Protein AF-A0A0R2BBQ8-F1 (afdb_monomer_lite)

Radius of gyration: 30.71 Å; chains: 1; bounding box: 49×81×61 Å

Structure (mmCIF, N/CA/C/O backbone):
data_AF-A0A0R2BBQ8-F1
#
_entry.id   AF-A0A0R2BBQ8-F1
#
loop_
_atom_site.group_PDB
_atom_site.id
_atom_site.type_symbol
_atom_site.label_atom_id
_atom_site.label_alt_id
_atom_site.label_comp_id
_atom_site.label_asym_id
_atom_site.label_entity_id
_atom_site.label_seq_id
_atom_site.pdbx_PDB_ins_code
_atom_site.Cartn_x
_atom_site.Cartn_y
_atom_site.Cartn_z
_atom_site.occupancy
_atom_site.B_iso_or_equiv
_atom_site.auth_seq_id
_atom_site.auth_comp_id
_atom_site.auth_asym_id
_atom_site.auth_atom_id
_atom_site.pdbx_PDB_model_num
ATOM 1 N N . MET A 1 1 ? -27.688 69.397 -44.090 1.00 43.62 1 MET A N 1
ATOM 2 C CA . MET A 1 1 ? -27.162 68.384 -43.143 1.00 43.62 1 MET A CA 1
ATOM 3 C C . MET A 1 1 ? -27.360 66.994 -43.747 1.00 43.62 1 MET A C 1
ATOM 5 O O . MET A 1 1 ? -28.473 66.485 -43.753 1.00 43.62 1 MET A O 1
ATOM 9 N N . ASN A 1 2 ? -26.312 66.417 -44.348 1.00 41.66 2 ASN A N 1
ATOM 10 C CA . ASN A 1 2 ? -26.392 65.141 -45.068 1.00 41.66 2 ASN A CA 1
ATOM 11 C C . ASN A 1 2 ? -26.226 63.959 -44.101 1.00 41.66 2 ASN A C 1
ATOM 13 O O . ASN A 1 2 ? -25.151 63.747 -43.541 1.00 41.66 2 ASN A O 1
ATOM 17 N N . LYS A 1 3 ? -27.291 63.158 -43.956 1.00 50.50 3 LYS A N 1
ATOM 18 C CA . LYS A 1 3 ? -27.437 61.978 -43.072 1.00 50.50 3 LYS A CA 1
ATOM 19 C C . LYS A 1 3 ? -26.360 60.882 -43.208 1.00 50.50 3 LYS A C 1
ATOM 21 O O . LYS A 1 3 ? -26.373 59.930 -42.440 1.00 50.50 3 LYS A O 1
ATOM 26 N N . LYS A 1 4 ? -25.414 60.997 -44.147 1.00 44.00 4 LYS A N 1
ATOM 27 C CA . LYS A 1 4 ? -24.351 60.004 -44.384 1.00 44.00 4 LYS A CA 1
ATOM 28 C C . LYS A 1 4 ? -23.120 60.169 -43.483 1.00 44.00 4 LYS A C 1
ATOM 30 O O . LYS A 1 4 ? -22.320 59.243 -43.408 1.00 44.00 4 LYS A O 1
ATOM 35 N N . TRP A 1 5 ? -22.963 61.307 -42.799 1.00 41.38 5 TRP A N 1
ATOM 36 C CA . TRP A 1 5 ? -21.787 61.546 -41.949 1.00 41.38 5 TRP A CA 1
ATOM 37 C C . TRP A 1 5 ? -21.969 61.046 -40.506 1.00 41.38 5 TRP A C 1
ATOM 39 O O . TRP A 1 5 ? -21.039 60.506 -39.926 1.00 41.38 5 TRP A O 1
ATOM 49 N N . VAL A 1 6 ? -23.191 61.103 -39.965 1.00 47.00 6 VAL A N 1
ATOM 50 C CA . VAL A 1 6 ? -23.486 60.705 -38.572 1.00 47.00 6 VAL A CA 1
ATOM 51 C C . VAL A 1 6 ? -23.454 59.182 -38.368 1.00 47.00 6 VAL A C 1
ATOM 53 O O . VAL A 1 6 ? -23.120 58.715 -37.287 1.00 47.00 6 VAL A O 1
ATOM 56 N N . VAL A 1 7 ? -23.717 58.390 -39.415 1.00 49.19 7 VAL A N 1
ATOM 57 C CA . VAL A 1 7 ? -23.727 56.915 -39.322 1.00 49.19 7 VAL A CA 1
ATOM 58 C C . VAL A 1 7 ? -22.312 56.322 -39.239 1.00 49.19 7 VAL A C 1
ATOM 60 O O . VAL A 1 7 ? -22.134 55.239 -38.694 1.00 49.19 7 VAL A O 1
ATOM 63 N N . LYS A 1 8 ? -21.281 57.025 -39.729 1.00 40.44 8 LYS A N 1
ATOM 64 C CA . LYS A 1 8 ? -19.892 56.538 -39.629 1.00 40.44 8 LYS A CA 1
ATOM 65 C C . LYS A 1 8 ? -19.248 56.834 -38.271 1.00 40.44 8 LYS A C 1
ATOM 67 O O . LYS A 1 8 ? -18.309 56.141 -37.895 1.00 40.44 8 LYS A O 1
ATOM 72 N N . SER A 1 9 ? -19.765 57.811 -37.527 1.00 42.06 9 SER A N 1
ATOM 73 C CA . SER A 1 9 ? -19.172 58.254 -36.259 1.00 42.06 9 SER A CA 1
ATOM 74 C C . SER A 1 9 ? -19.599 57.412 -35.053 1.00 42.06 9 SER A C 1
ATOM 76 O O . SER A 1 9 ? -18.875 57.363 -34.065 1.00 42.06 9 SER A O 1
ATOM 78 N N . THR A 1 10 ? -20.734 56.710 -35.118 1.00 37.03 10 THR A N 1
ATOM 79 C CA . THR A 1 10 ? -21.203 55.843 -34.020 1.00 37.03 10 THR A CA 1
ATOM 80 C C . THR A 1 10 ? -20.615 54.434 -34.054 1.00 37.03 10 THR A C 1
ATOM 82 O O . THR A 1 10 ? -20.608 53.763 -33.026 1.00 37.03 10 THR A O 1
ATOM 85 N N . LEU A 1 11 ? -20.057 53.988 -35.186 1.00 37.25 11 LEU A N 1
ATOM 86 C CA . LEU A 1 11 ? -19.443 52.657 -35.285 1.00 37.25 11 LEU A CA 1
ATOM 87 C C . LEU A 1 11 ? -17.980 52.621 -34.809 1.00 37.25 11 LEU A C 1
ATOM 89 O O . LEU A 1 11 ? -17.462 51.550 -34.518 1.00 37.25 11 LEU A O 1
ATOM 93 N N . ALA A 1 12 ? -17.320 53.777 -34.687 1.00 41.00 12 ALA A N 1
ATOM 94 C CA . ALA A 1 12 ? -15.929 53.858 -34.234 1.00 41.00 12 ALA A CA 1
ATOM 95 C C . ALA A 1 12 ? -15.772 53.896 -32.701 1.00 41.00 12 ALA A C 1
ATOM 97 O O . ALA A 1 12 ? -14.684 53.631 -32.201 1.00 41.00 12 ALA A O 1
ATOM 98 N N . LEU A 1 13 ? -16.837 54.198 -31.945 1.00 39.91 13 LEU A N 1
ATOM 99 C CA . LEU A 1 13 ? -16.764 54.282 -30.478 1.00 39.91 13 LEU A CA 1
ATOM 100 C C . LEU A 1 13 ? -17.202 52.991 -29.762 1.00 39.91 13 LEU A C 1
ATOM 102 O O . LEU A 1 13 ? -16.919 52.823 -28.581 1.00 39.91 13 LEU A O 1
ATOM 106 N N . ALA A 1 14 ? -17.845 52.054 -30.469 1.00 40.97 14 ALA A N 1
ATOM 107 C CA . ALA A 1 14 ? -18.257 50.764 -29.904 1.00 40.97 14 ALA A CA 1
ATOM 108 C C . ALA A 1 14 ? -17.159 49.684 -29.968 1.00 40.97 14 ALA A C 1
ATOM 110 O O . ALA A 1 14 ? -17.22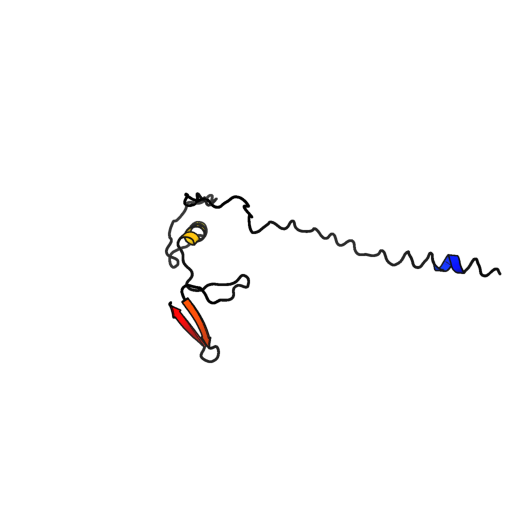1 48.700 -29.236 1.00 40.97 14 ALA A O 1
ATOM 111 N N . THR A 1 15 ? -16.125 49.859 -30.795 1.00 41.12 15 THR A N 1
ATOM 112 C CA . THR A 1 15 ? -14.999 48.913 -30.902 1.00 41.12 15 THR A CA 1
ATOM 113 C C . THR A 1 15 ? -13.859 49.181 -29.919 1.00 41.12 15 THR A C 1
ATOM 115 O O . THR A 1 15 ? -12.980 48.337 -29.783 1.00 41.12 15 THR A O 1
ATOM 118 N N . ALA A 1 16 ? -13.873 50.301 -29.189 1.00 41.97 16 ALA A N 1
ATOM 119 C CA . ALA A 1 16 ? -12.798 50.648 -28.255 1.00 41.97 16 ALA A CA 1
ATOM 120 C C . ALA A 1 16 ? -13.039 50.198 -26.798 1.00 41.97 16 ALA A C 1
ATOM 122 O O . ALA A 1 16 ? -12.121 50.290 -25.989 1.00 41.97 16 ALA A O 1
ATOM 123 N N . LEU A 1 17 ? -14.233 49.695 -26.444 1.00 36.62 17 LEU A N 1
ATOM 124 C CA . LEU A 1 17 ? -14.595 49.409 -25.043 1.00 36.62 17 LEU A CA 1
ATOM 125 C C . LEU A 1 17 ? -14.673 47.921 -24.653 1.00 36.62 17 LEU A C 1
ATOM 127 O O . LEU A 1 17 ? -15.104 47.611 -23.549 1.00 36.62 17 LEU A O 1
ATOM 131 N N . MET A 1 18 ? -14.252 46.995 -25.520 1.00 42.09 18 MET A N 1
ATOM 132 C CA . MET A 1 18 ? -14.297 45.545 -25.232 1.00 42.09 18 MET A CA 1
ATOM 133 C C . MET A 1 18 ? -12.907 44.907 -25.071 1.00 42.09 18 MET A C 1
ATOM 135 O O . MET A 1 18 ? -12.797 43.693 -24.934 1.00 42.09 18 MET A O 1
ATOM 139 N N . VAL A 1 19 ? -11.835 45.707 -25.043 1.00 48.09 19 VAL A N 1
ATOM 140 C CA . VAL A 1 19 ? -10.464 45.226 -24.787 1.00 48.09 19 VAL A CA 1
ATOM 141 C C . VAL A 1 19 ? -9.908 45.861 -23.511 1.00 48.09 19 VAL A C 1
ATOM 143 O O . VAL A 1 19 ? -8.812 46.398 -23.467 1.00 48.09 19 VAL A O 1
ATOM 146 N N . THR A 1 20 ? -10.671 45.776 -22.427 1.00 47.31 20 THR A N 1
ATOM 147 C CA . THR A 1 20 ? -10.087 45.601 -21.089 1.00 47.31 20 THR A CA 1
ATOM 148 C C . THR A 1 20 ? -10.332 44.163 -20.646 1.00 47.31 20 THR A C 1
ATOM 150 O O . THR A 1 20 ? -10.748 43.876 -19.529 1.00 47.31 20 THR A O 1
ATOM 153 N N . GLY A 1 21 ? -10.063 43.227 -21.562 1.00 42.78 21 GLY A N 1
ATOM 154 C CA . GLY A 1 21 ? -9.767 41.859 -21.183 1.00 42.78 21 GLY A CA 1
ATOM 155 C C . GLY A 1 21 ? -8.537 41.923 -20.299 1.00 42.78 21 GLY A C 1
ATOM 156 O O . GLY A 1 21 ? -7.441 42.212 -20.776 1.00 42.78 21 GLY A O 1
ATOM 157 N N . THR A 1 22 ? -8.740 41.730 -19.002 1.00 48.69 22 THR A N 1
ATOM 158 C CA . THR A 1 22 ? -7.683 41.410 -18.055 1.00 48.69 22 THR A CA 1
ATOM 159 C C . THR A 1 22 ? -6.758 40.407 -18.734 1.00 48.69 22 THR A C 1
ATOM 161 O O . THR A 1 22 ? -7.152 39.260 -18.953 1.00 48.69 22 THR A O 1
ATOM 164 N N . VAL A 1 23 ? -5.549 40.832 -19.105 1.00 50.94 23 VAL A N 1
ATOM 165 C CA . VAL A 1 23 ? -4.453 39.910 -19.397 1.00 50.94 23 VAL A CA 1
ATOM 166 C C . VAL A 1 23 ? -4.123 39.238 -18.072 1.00 50.94 23 VAL A C 1
ATOM 168 O O . VAL A 1 23 ? -3.223 39.631 -17.338 1.00 50.94 23 VAL A O 1
ATOM 171 N N . GLY A 1 24 ? -4.947 38.259 -17.705 1.00 50.75 24 GLY A N 1
ATOM 172 C CA . GLY A 1 24 ? -4.569 37.273 -16.727 1.00 50.75 24 GLY A CA 1
ATOM 173 C C . GLY A 1 24 ? -3.399 36.545 -17.351 1.00 50.75 24 GLY A C 1
ATOM 174 O O . GLY A 1 24 ? -3.576 35.836 -18.340 1.00 50.75 24 GLY A O 1
ATOM 175 N N . ASN A 1 25 ? -2.203 36.748 -16.806 1.00 50.00 25 ASN A N 1
ATOM 176 C CA . ASN A 1 25 ? -1.091 35.848 -17.053 1.00 50.00 25 ASN A CA 1
ATOM 177 C C . ASN A 1 25 ? -1.512 34.469 -16.532 1.00 50.00 25 ASN A C 1
ATOM 179 O O . ASN A 1 25 ? -1.226 34.106 -15.392 1.00 50.00 25 ASN A O 1
ATOM 183 N N . SER A 1 26 ? -2.223 33.694 -17.348 1.00 59.38 26 SER A N 1
ATOM 184 C CA . SER A 1 26 ? -2.410 32.278 -17.099 1.00 59.38 26 SER A CA 1
ATOM 185 C C . SER A 1 26 ? -1.076 31.621 -17.415 1.00 59.38 26 SER A C 1
ATOM 187 O O . SER A 1 26 ? -0.820 31.191 -18.542 1.00 59.38 26 SER A O 1
ATOM 189 N N . VAL A 1 27 ? -0.191 31.584 -16.421 1.00 64.75 27 VAL A N 1
ATOM 190 C CA . VAL A 1 27 ? 0.932 30.654 -16.437 1.00 64.75 27 VAL A CA 1
ATOM 191 C C . VAL A 1 27 ? 0.292 29.273 -16.448 1.00 64.75 27 VAL A C 1
ATOM 193 O O . VAL A 1 27 ? -0.202 28.789 -15.431 1.00 64.75 27 VAL A O 1
ATOM 196 N N . THR A 1 28 ? 0.200 28.671 -17.631 1.00 62.75 28 THR A N 1
ATOM 197 C CA . THR A 1 28 ? -0.266 27.295 -17.754 1.00 62.75 28 THR A CA 1
ATOM 198 C C . THR A 1 28 ? 0.827 26.448 -17.131 1.00 62.75 28 THR A C 1
ATOM 200 O O . THR A 1 28 ? 1.883 26.259 -17.732 1.00 62.75 28 THR A O 1
ATOM 203 N N . ALA A 1 29 ? 0.617 26.015 -15.887 1.00 67.88 29 ALA A N 1
ATOM 204 C CA . ALA A 1 29 ? 1.524 25.091 -15.231 1.00 67.88 29 ALA A CA 1
ATOM 205 C C . ALA A 1 29 ? 1.709 23.884 -16.158 1.00 67.88 29 ALA A C 1
ATOM 207 O O . ALA A 1 29 ? 0.728 23.264 -16.580 1.00 67.88 29 ALA A O 1
ATOM 208 N N . SER A 1 30 ? 2.960 23.594 -16.521 1.00 70.00 30 SER A N 1
ATOM 209 C CA . SER A 1 30 ? 3.280 22.415 -17.317 1.00 70.00 30 SER A CA 1
ATOM 210 C C . SER A 1 30 ? 2.752 21.193 -16.570 1.00 70.00 30 SER A C 1
ATOM 212 O O . SER A 1 30 ? 3.160 20.922 -15.439 1.00 70.00 30 SER A O 1
ATOM 214 N N . LYS A 1 31 ? 1.782 20.495 -17.164 1.00 81.31 31 LYS A N 1
ATOM 215 C CA . LYS A 1 31 ? 1.219 19.286 -16.568 1.00 81.31 31 LYS A CA 1
ATOM 216 C C . LYS A 1 31 ? 2.256 18.183 -16.714 1.00 81.31 31 LYS A C 1
ATOM 218 O O . LYS A 1 31 ? 2.458 17.667 -17.810 1.00 81.31 31 LYS A O 1
ATOM 223 N N . MET A 1 32 ? 2.919 17.838 -15.615 1.00 86.38 32 MET A N 1
ATOM 224 C CA . MET A 1 32 ? 3.766 16.652 -15.583 1.00 86.38 32 MET A CA 1
ATOM 225 C C . MET A 1 32 ? 2.872 15.412 -15.711 1.00 86.38 32 MET A C 1
ATOM 227 O O . MET A 1 32 ? 1.892 15.302 -14.967 1.00 86.38 32 MET A O 1
ATOM 231 N N . PRO A 1 33 ? 3.154 14.499 -16.654 1.00 88.44 33 PRO A N 1
ATOM 232 C CA . PRO A 1 33 ? 2.393 13.265 -16.763 1.00 88.44 33 PRO A CA 1
ATOM 233 C C . PRO A 1 33 ? 2.621 12.411 -15.510 1.00 88.44 33 PRO A C 1
ATOM 235 O O . PRO A 1 33 ? 3.758 12.223 -15.084 1.00 88.44 33 PRO A O 1
ATOM 238 N N . LEU A 1 34 ? 1.537 11.891 -14.930 1.00 86.94 34 LEU A N 1
ATOM 239 C CA . LEU A 1 34 ? 1.601 10.971 -13.786 1.00 86.94 34 LEU A CA 1
ATOM 240 C C . LEU A 1 34 ? 2.021 9.555 -14.201 1.00 86.94 34 LEU A C 1
ATOM 242 O O . LEU A 1 34 ? 2.510 8.786 -13.382 1.00 86.94 34 LEU A O 1
ATOM 246 N N . GLU A 1 35 ? 1.829 9.214 -15.474 1.00 90.25 35 GLU A N 1
ATOM 247 C CA . GLU A 1 35 ? 2.071 7.882 -16.014 1.00 90.25 35 GLU A CA 1
ATOM 248 C C . GLU A 1 35 ? 2.929 7.953 -17.276 1.00 90.25 35 GLU A C 1
ATOM 250 O O . GLU A 1 35 ? 2.833 8.888 -18.075 1.00 90.25 35 GLU A O 1
ATOM 255 N N . TYR A 1 36 ? 3.742 6.918 -17.483 1.00 92.19 36 TYR A N 1
ATOM 256 C CA . TYR A 1 36 ? 4.497 6.723 -18.714 1.00 92.19 36 TYR A CA 1
ATOM 257 C C . TYR A 1 36 ? 3.846 5.630 -19.568 1.00 92.19 36 TYR A C 1
ATOM 259 O O . TYR A 1 36 ? 3.839 4.457 -19.192 1.00 92.19 36 TYR A O 1
ATOM 267 N N . SER A 1 37 ? 3.323 6.000 -20.741 1.00 92.31 37 SER A N 1
ATOM 268 C CA . SER A 1 37 ? 2.747 5.040 -21.688 1.00 92.31 37 SER A CA 1
ATOM 269 C C . SER A 1 37 ? 3.841 4.414 -22.555 1.00 92.31 37 SER A C 1
ATOM 271 O O . SER A 1 37 ? 4.425 5.064 -23.423 1.00 92.31 37 SER A O 1
ATOM 273 N N . ASN A 1 38 ? 4.136 3.136 -22.316 1.00 92.88 38 ASN A N 1
ATOM 274 C CA . ASN A 1 38 ? 5.082 2.372 -23.122 1.00 92.88 38 ASN A CA 1
ATOM 275 C C . ASN A 1 38 ? 4.337 1.527 -24.167 1.00 92.88 38 ASN A C 1
ATOM 277 O O . ASN A 1 38 ? 3.703 0.532 -23.829 1.00 92.88 38 ASN A O 1
ATOM 281 N N . HIS A 1 39 ? 4.461 1.887 -25.446 1.00 95.69 39 HIS A N 1
ATOM 282 C CA . HIS A 1 39 ? 3.806 1.180 -26.557 1.00 95.69 39 HIS A CA 1
ATOM 283 C C . HIS A 1 39 ? 4.528 -0.102 -27.007 1.00 95.69 39 HIS A C 1
ATOM 285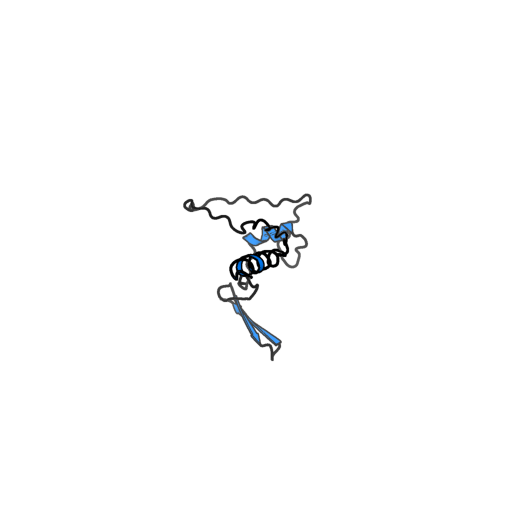 O O . HIS A 1 39 ? 4.084 -0.778 -27.938 1.00 95.69 39 HIS A O 1
ATOM 291 N N . LYS A 1 40 ? 5.662 -0.451 -26.389 1.00 95.06 40 LYS A N 1
ATOM 292 C CA . LYS A 1 40 ? 6.359 -1.709 -26.682 1.00 95.06 40 LYS A CA 1
ATOM 293 C C . LYS A 1 40 ? 5.613 -2.884 -26.052 1.00 95.06 40 LYS A C 1
ATOM 295 O O . LYS A 1 40 ? 5.000 -2.764 -24.997 1.00 95.06 40 LYS A O 1
ATOM 300 N N . LYS A 1 41 ? 5.721 -4.058 -26.678 1.00 94.00 41 LYS A N 1
ATOM 301 C CA . LYS A 1 41 ? 5.174 -5.300 -26.117 1.00 94.00 41 LYS A CA 1
ATOM 302 C C . LYS A 1 41 ? 5.824 -5.604 -24.763 1.00 94.00 41 LYS A C 1
ATOM 304 O O . LYS A 1 41 ? 7.048 -5.539 -24.632 1.00 94.00 41 LYS A O 1
ATOM 309 N N . VAL A 1 42 ? 4.999 -5.973 -23.783 1.00 92.31 42 VAL A N 1
ATOM 310 C CA . VAL A 1 42 ? 5.448 -6.405 -22.454 1.00 92.31 42 VAL A CA 1
ATOM 311 C C . VAL A 1 42 ? 6.297 -7.670 -22.590 1.00 92.31 42 VAL A C 1
ATOM 313 O O . VAL A 1 42 ? 5.912 -8.617 -23.279 1.00 92.31 42 VAL A O 1
ATOM 316 N N . LYS A 1 43 ? 7.465 -7.688 -21.941 1.00 92.62 43 LYS A N 1
ATOM 317 C CA . LYS A 1 43 ? 8.311 -8.885 -21.854 1.00 92.62 43 LYS A CA 1
ATOM 318 C C . LYS A 1 43 ? 7.781 -9.803 -20.752 1.00 92.62 43 LYS A C 1
ATOM 320 O O . LYS A 1 43 ? 7.396 -9.332 -19.687 1.00 92.62 43 LYS A O 1
ATOM 325 N N . LYS A 1 44 ? 7.767 -11.115 -21.001 1.00 93.12 44 LYS A N 1
ATOM 326 C CA . LYS A 1 44 ? 7.423 -12.112 -19.978 1.00 93.12 44 LYS A CA 1
ATOM 327 C C . LYS A 1 44 ? 8.630 -12.315 -19.056 1.00 93.12 44 LYS A C 1
ATOM 329 O O . LYS A 1 44 ? 9.679 -12.746 -19.524 1.00 93.12 44 LYS A O 1
ATOM 334 N N . GLY A 1 45 ? 8.459 -12.026 -17.767 1.00 91.88 45 GLY A N 1
ATOM 335 C CA . GLY A 1 45 ? 9.540 -12.049 -16.778 1.00 91.88 45 GLY A CA 1
ATOM 336 C C . GLY A 1 45 ? 10.450 -10.816 -16.841 1.00 91.88 45 GLY A C 1
ATOM 337 O O . GLY A 1 45 ? 10.199 -9.875 -17.594 1.00 91.88 45 GLY A O 1
ATOM 338 N N . GLY A 1 46 ? 11.511 -10.835 -16.037 1.00 89.69 46 GLY A N 1
ATOM 339 C CA . GLY A 1 46 ? 12.482 -9.747 -15.909 1.00 89.69 46 GLY A CA 1
ATOM 340 C C . GLY A 1 46 ? 12.627 -9.266 -14.467 1.00 89.69 46 GLY A C 1
ATOM 341 O O . GLY A 1 46 ? 11.771 -9.527 -13.627 1.00 89.69 46 GLY A O 1
ATOM 342 N N . THR A 1 47 ? 13.721 -8.556 -14.203 1.00 93.88 47 THR A N 1
ATOM 343 C CA . THR A 1 47 ? 14.009 -7.956 -12.897 1.00 93.88 47 THR A CA 1
ATOM 344 C C . THR A 1 47 ? 13.844 -6.448 -13.004 1.00 93.88 47 THR A C 1
ATOM 346 O O . THR A 1 47 ? 14.490 -5.809 -13.837 1.00 93.88 47 THR A O 1
ATOM 349 N N . LEU A 1 48 ? 12.968 -5.880 -12.177 1.00 90.62 48 LEU A N 1
ATOM 350 C CA . LEU A 1 48 ? 12.844 -4.435 -12.035 1.00 90.62 48 LEU A CA 1
ATOM 351 C C . LEU A 1 48 ? 13.866 -3.955 -11.000 1.00 90.62 48 LEU A C 1
ATOM 353 O O . LEU A 1 48 ? 13.858 -4.416 -9.863 1.00 90.62 48 LEU A O 1
ATOM 357 N N . HIS A 1 49 ? 14.731 -3.025 -11.396 1.00 93.19 49 HIS A N 1
ATOM 358 C CA . HIS A 1 49 ? 15.680 -2.379 -10.496 1.00 93.19 49 HIS A CA 1
ATOM 359 C C . HIS A 1 49 ? 15.172 -0.976 -10.169 1.00 93.19 49 HIS A C 1
ATOM 361 O O . HIS A 1 49 ? 14.973 -0.163 -11.072 1.00 93.19 49 HIS A O 1
ATOM 367 N N . VAL A 1 50 ? 14.967 -0.701 -8.884 1.00 90.31 50 VAL A N 1
ATOM 368 C CA . VAL A 1 50 ? 14.547 0.605 -8.365 1.00 90.31 50 VAL A CA 1
ATOM 369 C C . VAL A 1 50 ? 15.526 1.069 -7.297 1.00 90.31 50 VAL A C 1
ATOM 371 O O . VAL A 1 50 ? 16.108 0.253 -6.584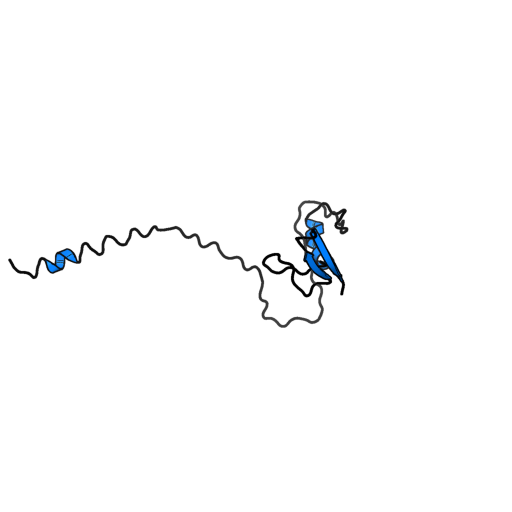 1.00 90.31 50 VAL A O 1
ATOM 374 N N . GLY A 1 51 ? 15.719 2.381 -7.201 1.00 89.50 51 GLY A N 1
ATOM 375 C CA . GLY A 1 51 ? 16.558 3.005 -6.186 1.00 89.50 51 GLY A CA 1
ATOM 376 C C . GLY A 1 51 ? 15.825 4.174 -5.547 1.00 89.50 51 GLY A C 1
ATOM 377 O O . GLY A 1 51 ? 15.084 4.887 -6.223 1.00 89.50 51 GLY A O 1
ATOM 378 N N . TYR A 1 52 ? 16.040 4.365 -4.250 1.00 89.06 52 TYR A N 1
ATOM 379 C CA . TYR A 1 52 ? 15.530 5.513 -3.514 1.00 89.06 52 TYR A CA 1
ATOM 380 C C . TYR A 1 52 ? 16.668 6.507 -3.280 1.00 89.06 52 TYR A C 1
ATOM 382 O O . TYR A 1 52 ? 17.701 6.150 -2.714 1.00 89.06 52 TYR A O 1
ATOM 390 N N . SER A 1 53 ? 16.494 7.755 -3.714 1.00 90.75 53 SER A N 1
ATOM 391 C CA . SER A 1 53 ? 17.512 8.792 -3.538 1.00 90.75 53 SER A CA 1
ATOM 392 C C . SER A 1 53 ? 17.395 9.421 -2.151 1.00 90.75 53 SER A C 1
ATOM 394 O O . SER A 1 53 ? 16.435 10.133 -1.867 1.00 90.75 53 SER A O 1
ATOM 396 N N . SER A 1 54 ? 18.381 9.182 -1.288 1.00 88.62 54 SER A N 1
ATOM 397 C CA . SER A 1 54 ? 18.456 9.744 0.066 1.00 88.62 54 SER A CA 1
ATOM 398 C C . SER A 1 54 ? 19.911 9.998 0.456 1.00 88.62 54 SER A C 1
ATOM 400 O O . SER A 1 54 ? 20.792 9.220 0.099 1.00 88.62 54 SER A O 1
ATOM 402 N N . SER A 1 55 ? 20.162 11.071 1.210 1.00 89.31 55 SER A N 1
ATOM 403 C CA . SER A 1 55 ? 21.465 11.349 1.833 1.00 89.31 55 SER A CA 1
ATOM 404 C C . SER A 1 55 ? 21.660 10.624 3.172 1.00 89.31 55 SER A C 1
ATOM 406 O O . SER A 1 55 ? 22.783 10.531 3.660 1.00 89.31 55 SER A O 1
ATOM 408 N N . GLY A 1 56 ? 20.576 10.129 3.779 1.00 87.75 56 GLY A N 1
ATOM 409 C CA . GLY A 1 56 ? 20.599 9.375 5.033 1.00 87.75 56 GLY A CA 1
ATOM 410 C C . GLY A 1 56 ? 20.706 7.861 4.831 1.00 87.75 56 GLY A C 1
ATOM 411 O O . GLY A 1 56 ? 20.420 7.343 3.752 1.00 87.75 56 GLY A O 1
ATO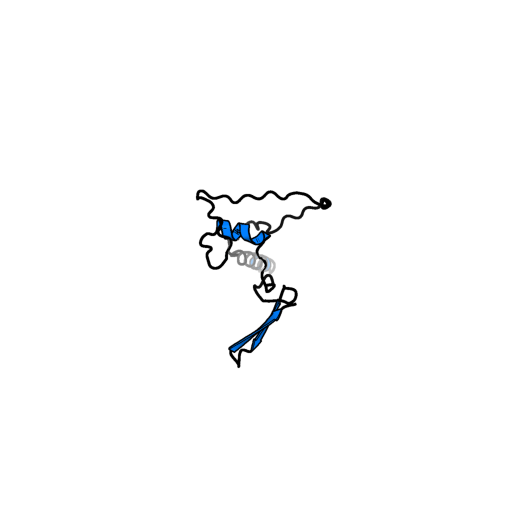M 412 N N . VAL A 1 57 ? 21.065 7.149 5.904 1.00 88.69 57 VAL A N 1
ATOM 413 C CA . VAL A 1 57 ? 21.135 5.678 5.931 1.00 88.69 57 VAL A CA 1
ATOM 414 C C . VAL A 1 57 ? 19.733 5.069 5.828 1.00 88.69 57 VAL A C 1
ATOM 416 O O . VAL A 1 57 ? 18.807 5.504 6.513 1.00 88.69 57 VAL A O 1
ATOM 419 N N . PHE A 1 58 ? 19.587 4.037 4.996 1.00 92.44 58 PHE A N 1
ATOM 420 C CA . PHE A 1 58 ? 18.353 3.260 4.883 1.00 92.44 58 PHE A CA 1
ATOM 421 C C . PHE A 1 58 ? 18.128 2.418 6.147 1.00 92.44 58 PHE A C 1
ATOM 423 O O . PHE A 1 58 ? 18.984 1.606 6.497 1.00 92.44 58 PHE A O 1
ATOM 430 N N . LYS A 1 59 ? 16.996 2.612 6.842 1.00 93.12 59 LYS A N 1
ATOM 431 C CA . LYS A 1 59 ? 16.743 1.940 8.130 1.00 93.12 59 LYS A CA 1
ATOM 432 C C . LYS A 1 59 ? 16.256 0.498 7.975 1.00 93.12 59 LYS A C 1
ATOM 434 O O . LYS A 1 59 ? 16.644 -0.344 8.777 1.00 93.12 59 LYS A O 1
ATOM 439 N N . GLY A 1 60 ? 15.414 0.205 6.981 1.00 92.31 60 GLY A N 1
ATOM 440 C CA . GLY A 1 60 ? 14.989 -1.165 6.665 1.00 92.31 60 GLY A CA 1
ATOM 441 C C . GLY A 1 60 ? 14.040 -1.814 7.682 1.00 92.31 60 GLY A C 1
ATOM 442 O O . GLY A 1 60 ? 13.969 -3.039 7.754 1.00 92.31 60 GLY A O 1
ATOM 443 N N . VAL A 1 61 ? 13.304 -1.025 8.472 1.00 94.31 61 VAL A N 1
ATOM 444 C CA . VAL A 1 61 ? 12.271 -1.538 9.389 1.00 94.31 61 VAL A CA 1
ATOM 445 C C . VAL A 1 61 ? 10.920 -1.590 8.671 1.00 94.31 61 VAL A C 1
ATOM 447 O O . VAL A 1 61 ? 10.208 -0.593 8.604 1.00 94.31 61 VAL A O 1
ATOM 450 N N . PHE A 1 62 ? 10.572 -2.759 8.127 1.00 91.50 62 PHE A N 1
ATOM 451 C CA . PHE A 1 62 ? 9.358 -2.956 7.313 1.00 91.50 62 PHE A CA 1
ATOM 452 C C . PHE A 1 62 ? 8.069 -3.148 8.124 1.00 91.50 62 PHE A C 1
ATOM 454 O O . PHE A 1 62 ? 6.979 -3.019 7.587 1.00 91.50 62 PHE A O 1
ATOM 461 N N . SER A 1 63 ? 8.166 -3.450 9.420 1.00 90.69 63 SER A N 1
ATOM 462 C CA . SER A 1 63 ? 6.983 -3.565 10.276 1.00 90.69 63 SER A CA 1
ATOM 463 C C . SER A 1 63 ? 6.325 -2.196 10.452 1.00 90.69 63 SER A C 1
ATOM 465 O O . SER A 1 63 ? 6.899 -1.343 11.127 1.00 90.69 63 SER A O 1
ATOM 467 N N . ASP A 1 64 ? 5.106 -2.016 9.937 1.00 86.81 64 ASP A N 1
ATOM 468 C CA . ASP A 1 64 ? 4.364 -0.744 9.971 1.00 86.81 64 ASP A CA 1
ATOM 469 C C . ASP A 1 64 ? 4.334 -0.078 11.349 1.00 86.81 64 ASP A C 1
ATOM 471 O O . ASP A 1 64 ? 4.582 1.117 11.471 1.00 86.81 64 ASP A O 1
ATOM 475 N N . VAL A 1 65 ? 4.098 -0.857 12.407 1.00 89.25 65 VAL A N 1
ATOM 476 C CA . VAL A 1 65 ? 3.999 -0.331 13.781 1.00 89.25 65 VAL A CA 1
ATOM 477 C C . VAL A 1 65 ? 5.338 0.121 14.376 1.00 89.25 65 VAL A C 1
ATOM 479 O O . VAL A 1 65 ? 5.351 0.799 15.398 1.00 89.25 65 VAL A O 1
ATOM 482 N N . LEU A 1 66 ? 6.463 -0.262 13.765 1.00 94.06 66 LEU A N 1
ATOM 483 C CA . LEU A 1 66 ? 7.821 0.071 14.216 1.00 94.06 66 LEU A CA 1
ATOM 484 C C . LEU A 1 66 ? 8.560 0.990 13.232 1.00 94.06 66 LEU A C 1
ATOM 486 O O . LEU A 1 66 ? 9.649 1.476 13.544 1.00 94.06 66 LEU A O 1
ATOM 490 N N . ARG A 1 67 ? 8.007 1.200 12.033 1.00 92.62 67 ARG A N 1
ATOM 491 C CA . ARG A 1 67 ? 8.627 1.981 10.965 1.00 92.62 67 ARG A CA 1
ATOM 492 C C . ARG A 1 67 ? 8.569 3.468 11.299 1.00 92.62 67 ARG A C 1
ATOM 494 O O . ARG A 1 67 ? 7.538 3.995 11.701 1.00 92.62 67 ARG A O 1
ATOM 501 N N . VAL A 1 68 ? 9.692 4.155 11.104 1.00 92.12 68 VAL A N 1
ATOM 502 C CA . VAL A 1 68 ? 9.872 5.564 11.505 1.00 92.12 68 VAL A CA 1
ATOM 503 C C . VAL A 1 68 ? 10.562 6.408 10.429 1.00 92.12 68 VAL A C 1
ATOM 505 O O . VAL A 1 68 ? 11.092 7.481 10.719 1.00 92.12 68 VAL A O 1
ATOM 508 N N . ASP A 1 69 ? 10.656 5.912 9.196 1.00 91.56 69 ASP A N 1
ATOM 509 C CA . ASP A 1 69 ? 11.299 6.613 8.086 1.00 91.56 69 ASP A CA 1
ATOM 510 C C . ASP A 1 69 ? 10.553 6.425 6.760 1.00 91.56 69 ASP A C 1
ATOM 512 O O . ASP A 1 69 ? 10.037 5.351 6.454 1.00 91.56 69 ASP A O 1
ATOM 516 N N . GLY A 1 70 ? 10.533 7.503 5.970 1.00 90.50 70 GLY A N 1
ATOM 517 C CA . GLY A 1 70 ? 9.918 7.548 4.642 1.00 90.50 70 GLY A CA 1
ATOM 518 C C . GLY A 1 70 ? 10.567 6.613 3.615 1.00 90.50 70 GLY A C 1
ATOM 519 O O . GLY A 1 70 ? 9.830 5.867 2.981 1.00 90.50 70 GLY A O 1
ATOM 520 N N . PRO A 1 71 ? 11.912 6.550 3.484 1.00 92.44 71 PRO A N 1
ATOM 521 C CA . PRO A 1 71 ? 12.555 5.684 2.494 1.00 92.44 71 PRO A CA 1
ATOM 522 C C . PRO A 1 71 ? 12.159 4.212 2.624 1.00 92.44 71 PRO A C 1
ATOM 524 O O . PRO A 1 71 ? 11.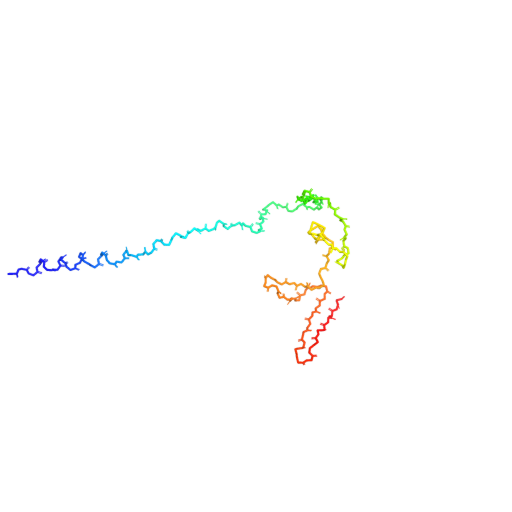870 3.560 1.621 1.00 92.44 71 PRO A O 1
ATOM 527 N N . THR A 1 72 ? 12.110 3.678 3.850 1.00 92.06 72 THR A N 1
ATOM 528 C CA . THR A 1 72 ? 11.617 2.314 4.068 1.00 92.06 72 THR A CA 1
ATOM 529 C C . THR A 1 72 ? 10.152 2.208 3.662 1.00 92.06 72 THR A C 1
ATOM 531 O O . THR A 1 72 ? 9.800 1.256 2.971 1.00 92.06 72 THR A O 1
ATOM 534 N N . SER A 1 73 ? 9.315 3.193 4.005 1.00 90.44 73 SER A N 1
ATOM 535 C CA . SER A 1 73 ? 7.899 3.210 3.619 1.00 90.44 73 SER A CA 1
ATOM 536 C C . SER A 1 73 ? 7.687 3.134 2.113 1.00 90.44 73 SER A C 1
ATOM 538 O O . SER A 1 73 ? 6.926 2.295 1.632 1.00 90.44 73 SER A O 1
ATOM 540 N N . ASP A 1 74 ? 8.418 3.947 1.362 1.00 90.75 74 ASP A N 1
ATOM 541 C CA . ASP A 1 74 ? 8.275 4.026 -0.088 1.00 90.75 74 ASP A CA 1
ATOM 542 C C . ASP A 1 74 ? 8.753 2.748 -0.781 1.00 90.75 74 ASP A C 1
ATOM 544 O O . ASP A 1 74 ? 8.181 2.340 -1.787 1.00 90.75 74 ASP A O 1
ATOM 548 N N . VAL A 1 75 ? 9.761 2.063 -0.240 1.00 91.31 75 VAL A N 1
ATOM 549 C CA . VAL A 1 75 ? 10.200 0.762 -0.773 1.00 91.31 75 VAL A CA 1
ATOM 550 C C . VAL A 1 75 ? 9.279 -0.380 -0.322 1.00 91.31 75 VAL A C 1
ATOM 552 O O . VAL A 1 75 ? 9.137 -1.370 -1.038 1.00 91.31 75 VAL A O 1
ATOM 555 N N . SER A 1 76 ? 8.610 -0.257 0.826 1.00 90.69 76 SER A N 1
ATOM 556 C CA . SER A 1 76 ? 7.733 -1.319 1.345 1.00 90.69 76 SER A CA 1
ATOM 557 C C . SER A 1 76 ? 6.515 -1.566 0.448 1.00 90.69 76 SER A C 1
ATOM 559 O O . SER A 1 76 ? 6.006 -2.681 0.426 1.00 90.69 76 SER A O 1
ATOM 561 N N . GLN A 1 77 ? 6.103 -0.593 -0.377 1.00 88.00 77 GLN A N 1
ATOM 562 C CA . GLN A 1 77 ? 4.941 -0.697 -1.277 1.00 88.00 77 GLN A CA 1
ATOM 563 C C . GLN A 1 77 ? 4.940 -1.926 -2.210 1.00 88.00 77 GLN A C 1
ATOM 565 O O . GLN A 1 77 ? 3.889 -2.319 -2.707 1.00 88.00 77 GLN A O 1
ATOM 570 N N . PHE A 1 78 ? 6.107 -2.519 -2.493 1.00 87.81 78 PHE A N 1
ATOM 571 C CA . PHE A 1 78 ? 6.216 -3.713 -3.341 1.00 87.81 78 PHE A CA 1
ATOM 572 C C . PHE A 1 78 ? 5.836 -5.015 -2.616 1.00 87.81 78 PHE A C 1
ATOM 574 O O . PHE A 1 78 ? 5.575 -6.019 -3.278 1.00 87.81 78 PHE A O 1
ATOM 581 N N . GLY A 1 79 ? 5.841 -5.013 -1.281 1.00 85.94 79 GLY A N 1
ATOM 582 C CA . GLY A 1 79 ? 5.490 -6.160 -0.438 1.00 85.94 79 GLY A CA 1
ATOM 583 C C . GLY A 1 79 ? 4.336 -5.897 0.531 1.00 85.94 79 GLY A C 1
ATOM 584 O O . GLY A 1 79 ? 3.710 -6.853 0.983 1.00 85.94 79 GLY A O 1
ATOM 585 N N . ASP A 1 80 ? 4.032 -4.633 0.823 1.00 85.62 80 ASP A N 1
ATOM 586 C CA . ASP A 1 80 ? 2.912 -4.234 1.669 1.00 85.62 80 ASP A CA 1
ATOM 587 C C . ASP A 1 80 ? 1.603 -4.339 0.883 1.00 85.62 80 ASP A C 1
ATOM 589 O O . ASP A 1 80 ? 1.421 -3.728 -0.174 1.00 85.62 80 ASP A O 1
ATOM 593 N N . TYR A 1 81 ? 0.653 -5.098 1.426 1.00 83.25 81 TYR A N 1
ATOM 594 C CA . TYR A 1 81 ? -0.666 -5.264 0.832 1.00 83.25 81 TYR A CA 1
ATOM 595 C C . TYR A 1 81 ? -1.722 -4.557 1.671 1.00 83.25 81 TYR A C 1
ATOM 597 O O . TYR A 1 81 ? -2.011 -4.942 2.803 1.00 83.25 81 TYR A O 1
ATOM 605 N N . ASN A 1 82 ? -2.370 -3.559 1.077 1.00 87.44 82 ASN A N 1
ATOM 606 C CA . ASN A 1 82 ? -3.524 -2.924 1.696 1.00 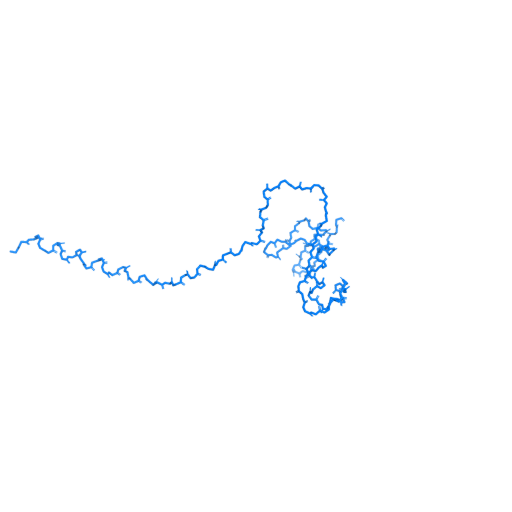87.44 82 ASN A CA 1
ATOM 607 C C . ASN A 1 82 ? -4.714 -3.894 1.736 1.00 87.44 82 ASN A C 1
ATOM 609 O O . ASN A 1 82 ? -5.102 -4.467 0.714 1.00 87.44 82 ASN A O 1
ATOM 613 N N . LEU A 1 83 ? -5.346 -4.027 2.908 1.00 92.06 83 LEU A N 1
ATOM 614 C CA . LEU A 1 83 ? -6.577 -4.811 3.065 1.00 92.06 83 LEU A CA 1
ATOM 615 C C . LEU A 1 83 ? -7.700 -4.274 2.170 1.00 92.06 83 LEU A C 1
ATOM 617 O O . LEU A 1 83 ? -8.402 -5.038 1.505 1.00 92.06 83 LEU A O 1
ATOM 621 N N . PHE A 1 84 ? -7.848 -2.952 2.126 1.00 94.06 84 PHE A N 1
ATOM 622 C CA . PHE A 1 84 ? -8.909 -2.274 1.390 1.00 94.06 84 PHE A CA 1
ATOM 623 C C . PHE A 1 84 ? -8.357 -1.595 0.142 1.00 94.06 84 PHE A C 1
ATOM 625 O O . PHE A 1 84 ? -7.293 -0.981 0.165 1.00 94.06 84 PHE A O 1
ATOM 632 N N . ARG A 1 85 ? -9.120 -1.649 -0.950 1.00 92.12 85 ARG A N 1
ATOM 633 C CA . ARG A 1 85 ? -8.795 -0.916 -2.175 1.00 92.12 85 ARG A CA 1
ATOM 634 C C . ARG A 1 85 ? -9.412 0.476 -2.116 1.00 92.12 85 ARG A C 1
ATOM 636 O O . ARG A 1 85 ? -10.616 0.588 -1.900 1.00 92.12 85 ARG A O 1
ATOM 643 N N . ALA A 1 86 ? -8.626 1.518 -2.359 1.00 91.50 86 ALA A N 1
ATOM 644 C CA . ALA A 1 86 ? -9.126 2.882 -2.514 1.00 91.50 86 ALA A CA 1
ATOM 645 C C . ALA A 1 86 ? -9.175 3.288 -3.997 1.00 91.50 86 ALA A C 1
ATOM 647 O O . ALA A 1 86 ? -8.384 2.794 -4.803 1.00 91.50 86 ALA A O 1
ATOM 648 N N . ASN A 1 87 ? -10.117 4.155 -4.369 1.00 90.44 87 ASN A N 1
ATOM 649 C CA . ASN A 1 87 ? -10.117 4.820 -5.674 1.00 90.44 87 ASN A CA 1
ATOM 650 C C . ASN A 1 87 ? -9.294 6.125 -5.637 1.00 90.44 87 ASN A C 1
ATOM 652 O O . ASN A 1 87 ? -8.770 6.508 -4.593 1.00 90.44 87 ASN A O 1
ATOM 656 N N . ALA A 1 88 ? -9.203 6.814 -6.779 1.00 89.75 88 ALA A N 1
ATOM 657 C CA . ALA A 1 88 ? -8.486 8.086 -6.904 1.00 89.75 88 ALA A CA 1
ATOM 658 C C . ALA A 1 88 ? -9.033 9.203 -5.991 1.00 89.75 88 ALA A C 1
ATOM 660 O O . ALA A 1 88 ? -8.295 10.113 -5.641 1.00 89.75 88 ALA A O 1
ATOM 661 N N . ASP A 1 89 ? -10.293 9.104 -5.552 1.00 93.06 89 ASP A N 1
ATOM 662 C CA . ASP A 1 89 ? -10.915 10.035 -4.601 1.00 93.06 89 ASP A CA 1
ATOM 663 C C . ASP A 1 89 ? -10.696 9.622 -3.133 1.00 93.06 89 ASP A C 1
ATOM 665 O O . ASP A 1 89 ? -11.394 10.105 -2.239 1.00 93.06 89 ASP A O 1
ATOM 669 N N . HIS A 1 90 ? -9.785 8.678 -2.876 1.00 89.62 90 HIS A N 1
ATOM 670 C CA . HIS A 1 90 ? -9.491 8.122 -1.552 1.00 89.62 90 HIS A CA 1
ATOM 671 C C . HIS A 1 90 ? -10.690 7.451 -0.856 1.00 89.62 90 HIS A C 1
ATOM 673 O O . HIS A 1 90 ? -10.737 7.354 0.371 1.00 89.62 90 HIS A O 1
ATOM 679 N N . LYS A 1 91 ? -11.664 6.942 -1.620 1.00 91.81 91 LYS A N 1
ATOM 680 C CA . LYS A 1 91 ? -12.804 6.183 -1.086 1.00 91.81 91 LYS A CA 1
ATOM 681 C C . LYS A 1 91 ? -12.557 4.688 -1.195 1.00 91.81 91 LYS A C 1
ATOM 683 O O . LYS A 1 91 ? -12.100 4.207 -2.233 1.00 91.81 91 LYS A O 1
ATOM 688 N N . TYR A 1 92 ? -12.922 3.941 -0.154 1.00 92.88 92 TYR A N 1
ATOM 689 C CA . TYR A 1 92 ? -12.876 2.483 -0.196 1.00 92.88 92 TYR A CA 1
ATOM 690 C C . TYR A 1 92 ? -13.843 1.931 -1.246 1.00 92.88 92 TYR A C 1
ATOM 692 O O . TYR A 1 92 ? -14.995 2.352 -1.355 1.00 92.88 92 TYR A O 1
ATOM 700 N N . THR A 1 93 ? -13.360 0.969 -2.024 1.00 90.81 93 THR A N 1
ATOM 701 C CA . THR A 1 93 ? -14.091 0.305 -3.102 1.00 90.81 93 THR A CA 1
ATOM 702 C C . THR A 1 93 ? -13.935 -1.207 -3.003 1.00 90.81 93 THR A C 1
ATOM 704 O O . THR A 1 93 ? -12.989 -1.727 -2.408 1.00 90.81 93 THR A O 1
ATOM 707 N N . LYS A 1 94 ? -14.864 -1.935 -3.626 1.00 88.06 94 LYS A N 1
ATOM 708 C CA . LYS A 1 94 ? -14.799 -3.398 -3.705 1.00 88.06 94 LYS A CA 1
ATOM 709 C C . LYS A 1 94 ? -13.580 -3.857 -4.505 1.00 88.06 94 LYS A C 1
ATOM 711 O O . LYS A 1 94 ? -13.098 -3.146 -5.391 1.00 88.06 94 LYS A O 1
ATOM 716 N N . GLY A 1 95 ? -13.105 -5.068 -4.228 1.00 86.81 95 GLY A N 1
ATOM 717 C CA . GLY A 1 95 ? -11.994 -5.685 -4.965 1.00 86.81 95 GLY A CA 1
ATOM 718 C C . GLY A 1 95 ? -10.648 -5.708 -4.236 1.00 86.81 95 GLY A C 1
ATOM 719 O O . GLY A 1 95 ? -9.714 -6.279 -4.782 1.00 86.81 95 GLY A O 1
ATOM 720 N N . GLY A 1 96 ? -10.556 -5.162 -3.018 1.00 90.25 96 GLY A N 1
ATOM 721 C CA . GLY A 1 96 ? -9.413 -5.395 -2.122 1.00 90.25 96 GLY A CA 1
ATOM 722 C C . GLY A 1 96 ? -9.366 -6.827 -1.570 1.00 90.25 96 GLY A C 1
ATOM 723 O O . GLY A 1 96 ? -10.172 -7.680 -1.966 1.00 90.25 96 GLY A O 1
ATOM 724 N N . LEU A 1 97 ? -8.436 -7.077 -0.645 1.00 93.06 97 LEU A N 1
ATOM 725 C CA . LEU A 1 97 ? -8.333 -8.338 0.105 1.00 93.06 97 LEU A CA 1
ATOM 726 C C . LEU A 1 97 ? -9.470 -8.498 1.126 1.00 93.06 97 LEU A C 1
ATOM 728 O O . LEU A 1 97 ? -9.862 -9.613 1.462 1.00 93.06 97 LEU A O 1
ATOM 732 N N . ALA A 1 98 ? -10.034 -7.377 1.567 1.00 95.25 98 ALA A N 1
ATOM 733 C CA . ALA A 1 98 ? -11.222 -7.302 2.395 1.00 95.25 98 ALA A CA 1
ATOM 734 C C . ALA A 1 98 ? -12.178 -6.210 1.892 1.00 95.25 98 ALA A C 1
ATOM 736 O O . ALA A 1 98 ? -11.800 -5.292 1.154 1.00 95.25 98 ALA A O 1
ATOM 737 N N . GLU A 1 99 ? -13.434 -6.308 2.314 1.00 93.56 99 GLU A N 1
ATOM 738 C CA . GLU A 1 99 ? -14.449 -5.268 2.154 1.00 93.56 99 GLU A CA 1
ATOM 739 C C . GLU A 1 99 ? -14.795 -4.672 3.519 1.00 93.56 99 GLU A C 1
ATOM 741 O O . GLU A 1 99 ? -14.797 -5.380 4.526 1.00 93.56 99 GLU A O 1
ATOM 746 N N . VAL A 1 100 ? -15.089 -3.370 3.550 1.00 94.06 100 VAL A N 1
ATOM 747 C CA . VAL A 1 100 ? -15.506 -2.660 4.763 1.00 94.06 100 VAL A CA 1
ATOM 748 C C . VAL A 1 100 ? -16.865 -2.000 4.561 1.00 94.06 100 VAL A C 1
ATOM 750 O O . VAL A 1 100 ? -17.110 -1.360 3.536 1.00 94.06 100 VAL A O 1
ATOM 753 N N . THR A 1 101 ? -17.744 -2.144 5.549 1.00 93.19 101 THR A N 1
ATOM 754 C CA . THR A 1 101 ? -19.032 -1.441 5.632 1.00 93.19 101 THR A CA 1
ATOM 755 C C . THR A 1 101 ? -19.117 -0.660 6.935 1.00 93.19 101 THR A C 1
ATOM 757 O O . THR A 1 101 ? -18.675 -1.150 7.973 1.00 93.19 101 THR A O 1
ATOM 760 N N . PHE A 1 102 ? -19.712 0.530 6.896 1.00 94.75 102 PHE A N 1
ATOM 761 C CA . PHE A 1 102 ? -19.822 1.419 8.053 1.00 94.75 102 PHE A CA 1
ATOM 762 C C . PHE A 1 102 ? -21.284 1.612 8.448 1.00 94.75 102 PHE A C 1
ATOM 764 O O . PHE A 1 102 ? -22.102 1.978 7.603 1.00 94.75 102 PHE A O 1
ATOM 771 N N . ASP A 1 103 ? -21.587 1.425 9.730 1.00 96.88 103 ASP A N 1
ATOM 772 C CA . ASP A 1 103 ? -22.842 1.846 10.349 1.00 96.88 103 ASP A CA 1
ATOM 773 C C . ASP A 1 103 ? -22.552 3.065 11.232 1.00 96.88 103 ASP A C 1
ATOM 775 O O . ASP A 1 103 ? -21.921 2.970 12.287 1.00 96.88 103 ASP A O 1
ATOM 779 N N . GLN A 1 104 ? -22.990 4.240 10.779 1.00 96.25 104 GLN A N 1
ATOM 780 C CA . GLN A 1 104 ? -22.752 5.493 11.497 1.00 96.25 104 GLN A CA 1
ATOM 781 C C . GLN A 1 104 ? -23.614 5.629 12.753 1.00 96.25 104 GLN A C 1
ATOM 783 O O . GLN A 1 104 ? -23.175 6.256 13.718 1.00 96.25 104 GLN A O 1
ATOM 788 N N . ALA A 1 105 ? -24.816 5.045 12.761 1.00 97.38 105 ALA A N 1
ATOM 789 C CA . ALA A 1 105 ? -25.714 5.112 13.908 1.00 97.38 105 ALA A CA 1
ATOM 790 C C . ALA A 1 105 ? -25.152 4.286 15.070 1.00 97.38 105 ALA A C 1
ATOM 792 O O . ALA A 1 105 ? -25.141 4.743 16.214 1.00 97.38 105 ALA A O 1
ATOM 793 N N . GLN A 1 106 ? -24.618 3.103 14.761 1.00 97.44 106 GLN A N 1
ATOM 794 C CA . GLN A 1 106 ? -23.993 2.223 15.748 1.00 97.44 106 GLN A CA 1
ATOM 795 C C . GLN A 1 106 ? -22.505 2.511 15.982 1.00 97.44 106 GLN A C 1
ATOM 797 O O . GLN A 1 106 ? -21.921 1.957 16.911 1.00 97.44 106 GLN A O 1
ATOM 802 N N . LYS A 1 107 ? -21.890 3.394 15.182 1.00 97.69 107 LYS A N 1
ATOM 803 C CA . LYS A 1 107 ? -20.448 3.703 15.210 1.00 97.69 107 LYS A CA 1
ATOM 804 C C . LYS A 1 107 ? -19.575 2.459 14.998 1.00 97.69 107 LYS A C 1
ATOM 806 O O . LYS A 1 107 ? -18.537 2.308 15.641 1.00 97.69 107 LYS A O 1
ATOM 811 N N . THR A 1 108 ? -19.987 1.570 14.097 1.00 97.81 108 THR A N 1
ATOM 812 C CA . THR A 1 108 ? -19.275 0.317 13.814 1.00 97.81 108 THR A CA 1
ATOM 813 C C . THR A 1 108 ? -18.739 0.279 12.386 1.00 97.81 108 THR A C 1
ATOM 815 O O . THR A 1 108 ? -19.307 0.849 11.452 1.00 97.81 108 THR A O 1
ATOM 818 N N . ALA A 1 109 ? -17.617 -0.421 12.216 1.00 96.56 109 ALA A N 1
ATOM 819 C CA . ALA A 1 109 ? -17.085 -0.814 10.921 1.00 96.56 109 ALA A CA 1
ATOM 820 C C . ALA A 1 109 ? -17.004 -2.342 10.885 1.00 96.56 109 ALA A C 1
ATOM 822 O O . ALA A 1 109 ? -16.403 -2.952 11.767 1.00 96.56 109 ALA A O 1
ATOM 823 N N . THR A 1 110 ? -17.613 -2.962 9.878 1.00 95.56 110 THR A N 1
ATOM 824 C CA . THR A 1 110 ? -17.549 -4.413 9.674 1.00 95.56 110 THR A CA 1
ATOM 825 C C . THR A 1 110 ? -16.580 -4.706 8.546 1.00 95.56 110 THR A C 1
ATOM 827 O O . THR A 1 110 ? -16.751 -4.204 7.437 1.00 95.56 110 THR A O 1
ATOM 830 N N . VAL A 1 111 ? -15.570 -5.523 8.838 1.00 96.12 111 VAL A N 1
ATOM 831 C CA . VAL A 1 111 ? -14.548 -5.948 7.880 1.00 96.12 111 VAL A CA 1
ATOM 832 C C . VAL A 1 111 ? -14.794 -7.403 7.511 1.00 96.12 111 VAL A C 1
ATOM 834 O O . VAL A 1 111 ? -14.817 -8.270 8.383 1.00 96.12 111 VAL A O 1
ATOM 837 N N . LYS A 1 112 ? -14.957 -7.676 6.217 1.00 94.44 112 LYS A N 1
ATOM 838 C CA . LYS A 1 112 ? -15.113 -9.029 5.683 1.00 94.44 112 LYS A CA 1
ATOM 839 C C . LYS A 1 112 ? -13.908 -9.390 4.824 1.00 94.44 112 LYS A C 1
ATOM 841 O O . LYS A 1 112 ? -13.694 -8.783 3.778 1.00 94.44 112 LYS A O 1
ATOM 846 N N . ILE A 1 113 ? -13.144 -10.380 5.275 1.00 93.69 113 ILE A N 1
ATOM 847 C CA . ILE A 1 113 ? -11.998 -10.944 4.552 1.00 93.69 113 ILE A CA 1
ATOM 848 C C . ILE A 1 113 ? -12.519 -11.928 3.491 1.00 93.69 113 ILE A C 1
ATOM 850 O O . ILE A 1 113 ? -13.555 -12.566 3.704 1.00 93.69 113 ILE A O 1
ATOM 854 N N . LYS A 1 114 ? -11.848 -11.991 2.338 1.00 83.31 114 LYS A N 1
ATOM 855 C CA . LYS A 1 114 ? -12.150 -12.950 1.266 1.00 83.31 114 LYS A CA 1
ATOM 856 C C . LYS A 1 114 ? -11.606 -14.345 1.535 1.00 83.31 114 LYS A C 1
ATOM 858 O O . LYS A 1 114 ? -10.533 -14.444 2.167 1.00 83.31 114 LYS A O 1
#

Foldseek 3Di:
DDPPPVVVVVVVVVVPPPPPPPPPPPPPPPDDDPDDDDPDDDDDDDDDDDDDDDPDDDPQPLPPVPDDDDVNVVVNVVPDFDQFDADPVRDTDPDGQWDWDADPVVRDIDIGGD

pLDDT: mean 79.87, std 20.16, range [36.62, 97.81]

Sequence (114 aa):
MNKKWVVKSTLALATALMVTGTVGNSVTASKMPLEYSNHKKVKKGGTLHVGYSSSGVFKGVFSDVLRVDGPTSDVSQFGDYNLFRANADHKYTKGGLAEVTFDQAQKTATVKIK

Organism: NCBI:txid1423772

Secondary structure (DSSP, 8-state):
--TTTHHHHSSSSSSSSS---------------SS----SPPPSS---------SSPP-----TTT---HHHHHHHTTT---SSEE-TTS-EETTSSEEEEEETTTTEEEEEE-